Protein AF-A0A6B3NCD6-F1 (afdb_monomer)

Solvent-accessible surface area (backbone atoms only — not comparable to full-atom values): 6476 Å² total; per-residue (Å²): 128,73,39,56,88,77,43,52,44,38,68,36,36,31,31,51,42,37,73,74,100,46,76,76,64,24,34,40,29,39,33,26,70,37,94,55,75,44,77,30,60,58,12,30,46,28,36,98,89,36,64,28,77,39,68,60,69,31,48,55,69,31,70,48,78,45,64,73,45,75,73,31,71,66,52,48,78,26,50,52,47,34,34,27,42,62,89,69,47,45,32,32,74,50,74,49,69,59,52,57,80,95,48,49,71,46,62,50,75,54,72,82,71,88,125

Structure (mmCIF, N/CA/C/O backbone):
data_AF-A0A6B3NCD6-F1
#
_entry.id   AF-A0A6B3NCD6-F1
#
loop_
_atom_site.group_PDB
_atom_site.id
_atom_site.type_symbol
_atom_site.label_atom_id
_atom_site.label_alt_id
_atom_site.label_comp_id
_atom_site.label_asym_id
_atom_site.label_entity_id
_atom_site.label_seq_id
_atom_site.pdbx_PDB_ins_code
_atom_site.Cartn_x
_atom_site.Cartn_y
_atom_site.Cartn_z
_atom_site.occupancy
_atom_site.B_iso_or_equiv
_atom_site.auth_seq_id
_atom_site.auth_comp_id
_atom_site.auth_asym_id
_atom_site.auth_atom_id
_atom_site.pdbx_PDB_model_num
ATOM 1 N N . THR A 1 1 ? 0.817 -7.781 16.521 1.00 50.66 1 THR A N 1
ATOM 2 C CA . THR A 1 1 ? -0.349 -8.513 15.993 1.00 50.66 1 THR A CA 1
ATOM 3 C C . THR A 1 1 ? -0.796 -7.808 14.731 1.00 50.66 1 THR A C 1
ATOM 5 O O . THR A 1 1 ? -0.813 -6.585 14.750 1.00 50.66 1 THR A O 1
ATOM 8 N N . ILE A 1 2 ? -0.983 -8.518 13.618 1.00 54.31 2 ILE A N 1
ATOM 9 C CA . ILE A 1 2 ? -1.546 -7.942 12.382 1.00 54.31 2 ILE A CA 1
ATOM 10 C C . ILE A 1 2 ? -3.067 -8.122 12.491 1.00 54.31 2 ILE A C 1
ATOM 12 O O . ILE A 1 2 ? -3.497 -9.157 12.998 1.00 54.31 2 ILE A O 1
ATOM 16 N N . ARG A 1 3 ? -3.856 -7.093 12.154 1.00 61.47 3 ARG A N 1
ATOM 17 C CA . ARG A 1 3 ? -5.333 -7.118 12.235 1.00 61.47 3 ARG A CA 1
ATOM 18 C C . ARG A 1 3 ? -5.993 -7.522 10.908 1.00 61.47 3 ARG A C 1
ATOM 20 O O . ARG A 1 3 ? -7.170 -7.261 10.691 1.00 61.47 3 ARG A O 1
ATOM 27 N N . ASP A 1 4 ? -5.252 -8.187 10.031 1.00 56.44 4 ASP A N 1
ATOM 28 C CA . ASP A 1 4 ? -5.698 -8.685 8.725 1.00 56.44 4 ASP A CA 1
ATOM 29 C C . ASP A 1 4 ? -6.848 -9.708 8.814 1.00 56.44 4 ASP A C 1
ATOM 31 O O . ASP A 1 4 ? -7.518 -9.963 7.815 1.00 56.44 4 ASP A O 1
ATOM 35 N N . LEU A 1 5 ? -7.118 -10.250 10.009 1.00 55.38 5 LEU A N 1
ATOM 36 C CA . LEU A 1 5 ? -8.288 -11.087 10.306 1.00 55.38 5 LEU A CA 1
ATOM 37 C C . LEU A 1 5 ? -9.534 -10.302 10.761 1.00 55.38 5 LEU A C 1
ATOM 39 O O . LEU A 1 5 ? -10.616 -10.879 10.812 1.00 55.38 5 LEU A O 1
ATOM 43 N N . GLU A 1 6 ? -9.405 -9.017 11.105 1.00 65.12 6 GLU A N 1
ATOM 44 C CA . GLU A 1 6 ? -10.495 -8.198 11.665 1.00 65.12 6 GLU A CA 1
ATOM 45 C C . GLU A 1 6 ? -10.961 -7.088 10.714 1.00 65.12 6 GLU A C 1
ATOM 47 O O . GLU A 1 6 ? -12.137 -6.736 10.722 1.00 65.12 6 GLU A O 1
ATOM 52 N N . VAL A 1 7 ? -10.067 -6.550 9.877 1.00 75.00 7 VAL A N 1
ATOM 53 C CA . VAL A 1 7 ? -10.385 -5.466 8.935 1.00 75.00 7 VAL A CA 1
ATOM 54 C C . VAL A 1 7 ? -10.014 -5.912 7.522 1.00 75.00 7 VAL A C 1
ATOM 56 O O . VAL A 1 7 ? -8.828 -5.911 7.186 1.00 75.00 7 VAL A O 1
ATOM 59 N N . PRO A 1 8 ? -10.985 -6.288 6.668 1.00 86.56 8 PRO A N 1
ATOM 60 C CA . PRO A 1 8 ? -10.705 -6.793 5.328 1.00 86.56 8 PRO A CA 1
ATOM 61 C C . PRO A 1 8 ? -10.450 -5.640 4.339 1.00 86.56 8 PRO A C 1
ATOM 63 O O . PRO A 1 8 ? -11.102 -5.518 3.303 1.00 86.56 8 PRO A O 1
ATOM 66 N N . VAL A 1 9 ? -9.494 -4.776 4.684 1.00 92.19 9 VAL A N 1
ATOM 67 C CA . VAL A 1 9 ? -8.941 -3.721 3.832 1.00 92.19 9 VAL A CA 1
ATOM 68 C C . VAL A 1 9 ? -7.502 -4.093 3.507 1.00 92.19 9 VAL A C 1
ATOM 70 O O . VAL A 1 9 ? -6.718 -4.399 4.403 1.00 92.19 9 VAL A O 1
ATOM 73 N N . PHE A 1 10 ? -7.144 -4.078 2.226 1.00 93.12 10 PHE A N 1
ATOM 74 C CA . PHE A 1 10 ? -5.898 -4.683 1.761 1.00 93.12 10 PHE A CA 1
ATO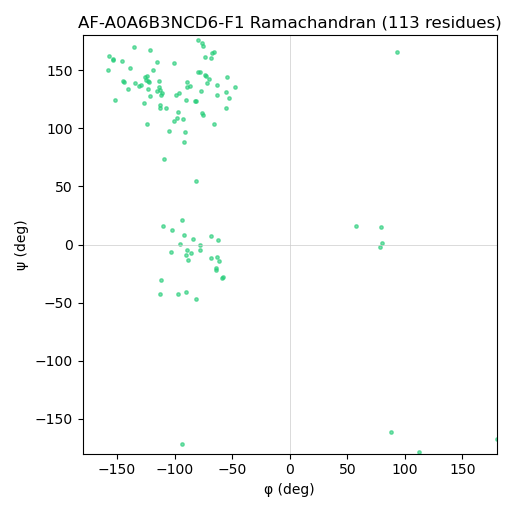M 75 C C . PHE A 1 10 ? -5.188 -3.832 0.721 1.00 93.12 10 PHE A C 1
ATOM 77 O O . PHE A 1 10 ? -5.821 -3.149 -0.080 1.00 93.12 10 PHE A O 1
ATOM 84 N N . ILE A 1 11 ? -3.868 -3.964 0.666 1.00 95.62 11 ILE A N 1
ATOM 85 C CA . ILE A 1 11 ? -3.067 -3.553 -0.481 1.00 95.62 11 ILE A CA 1
ATOM 86 C C . ILE A 1 11 ? -3.276 -4.607 -1.577 1.00 95.62 11 ILE A C 1
ATOM 88 O O . ILE A 1 11 ? -2.869 -5.761 -1.432 1.00 95.62 11 ILE A O 1
ATOM 92 N N . ALA A 1 12 ? -3.945 -4.224 -2.664 1.00 95.31 12 ALA A N 1
ATOM 93 C CA . ALA A 1 12 ? -4.358 -5.137 -3.731 1.00 95.31 12 ALA A CA 1
ATOM 94 C C . ALA A 1 12 ? -3.299 -5.280 -4.830 1.00 95.31 12 ALA A C 1
ATOM 96 O O . ALA A 1 12 ? -3.052 -6.378 -5.335 1.00 95.31 12 ALA A O 1
ATOM 97 N N . ALA A 1 13 ? -2.671 -4.165 -5.196 1.00 96.19 13 ALA A N 1
ATOM 98 C CA . ALA A 1 13 ? -1.667 -4.092 -6.247 1.00 96.19 13 ALA A CA 1
ATOM 99 C C . ALA A 1 13 ? -0.768 -2.868 -6.055 1.00 96.19 13 ALA A C 1
ATOM 101 O O . ALA A 1 13 ? -1.142 -1.925 -5.360 1.00 96.19 13 ALA A O 1
ATOM 102 N N . ALA A 1 14 ? 0.391 -2.861 -6.703 1.00 96.12 14 ALA A N 1
ATOM 103 C CA . ALA A 1 14 ? 1.212 -1.664 -6.835 1.00 96.12 14 ALA A CA 1
ATOM 104 C C . ALA A 1 14 ? 1.895 -1.630 -8.200 1.00 96.12 14 ALA A C 1
ATOM 106 O O . ALA A 1 14 ? 2.383 -2.659 -8.673 1.00 96.12 14 ALA A O 1
ATOM 107 N N . LEU A 1 15 ? 1.969 -0.453 -8.816 1.00 94.88 15 LEU A N 1
ATOM 108 C CA . LEU A 1 15 ? 2.882 -0.215 -9.924 1.00 94.88 15 LEU A CA 1
ATOM 109 C C . LEU A 1 15 ? 4.181 0.354 -9.360 1.00 94.88 15 LEU A C 1
ATOM 111 O O . LEU A 1 15 ? 4.211 1.484 -8.891 1.00 94.88 15 LEU A O 1
ATOM 115 N N . ILE A 1 16 ? 5.224 -0.474 -9.379 1.00 92.50 16 ILE A N 1
ATOM 116 C CA . ILE A 1 16 ? 6.525 -0.188 -8.756 1.00 92.50 16 ILE A CA 1
ATOM 117 C C . ILE A 1 16 ? 7.528 0.346 -9.781 1.00 92.50 16 ILE A C 1
ATOM 119 O O . ILE A 1 16 ? 8.261 1.273 -9.494 1.00 92.50 16 ILE A O 1
ATOM 123 N N . ASN A 1 17 ? 7.567 -0.246 -10.978 1.00 88.00 17 ASN A N 1
ATOM 124 C CA . ASN A 1 17 ? 8.508 0.134 -12.029 1.00 88.00 17 ASN A CA 1
ATOM 125 C C . ASN A 1 17 ? 7.751 0.839 -13.161 1.00 88.00 17 ASN A C 1
ATOM 127 O O . ASN A 1 17 ? 7.455 0.229 -14.190 1.00 88.00 17 ASN A O 1
ATOM 131 N N . ALA A 1 18 ? 7.335 2.084 -12.929 1.00 82.56 18 ALA A N 1
ATOM 132 C CA . ALA A 1 18 ? 6.697 2.903 -13.958 1.00 82.56 18 ALA A CA 1
ATOM 133 C C . ALA A 1 18 ? 7.732 3.384 -14.990 1.00 82.56 18 ALA A C 1
ATOM 135 O O . ALA A 1 18 ? 8.880 3.643 -14.638 1.00 82.56 18 ALA A O 1
ATOM 136 N N . SER A 1 19 ? 7.335 3.505 -16.260 1.00 75.69 19 SER A N 1
ATOM 137 C CA . SER A 1 19 ? 8.244 3.975 -17.310 1.00 75.69 19 SER A CA 1
ATOM 138 C C . SER A 1 19 ? 8.453 5.476 -17.316 1.00 75.69 19 SER A C 1
ATOM 140 O O . SER A 1 19 ? 7.504 6.232 -17.113 1.00 75.69 19 SER A O 1
ATOM 142 N N . GLY A 1 20 ? 9.648 5.887 -17.735 1.00 68.50 20 GLY A N 1
ATOM 143 C CA . GLY A 1 20 ? 10.051 7.285 -17.866 1.00 68.50 20 GLY A CA 1
ATOM 144 C C . GLY A 1 20 ? 11.130 7.666 -16.853 1.00 68.50 20 GLY A C 1
ATOM 145 O O . GLY A 1 20 ? 11.598 6.830 -16.086 1.00 68.50 20 GLY A O 1
ATOM 146 N N . ASP A 1 21 ? 11.538 8.935 -16.869 1.00 56.59 21 ASP A N 1
ATOM 147 C CA . ASP A 1 21 ? 12.584 9.462 -15.974 1.00 56.59 21 ASP A CA 1
ATOM 148 C C . ASP A 1 21 ? 12.086 9.730 -14.540 1.00 56.59 21 ASP A C 1
ATOM 150 O O . ASP A 1 21 ? 12.878 10.071 -13.661 1.00 56.59 21 ASP A O 1
ATOM 154 N N . GLU A 1 22 ? 10.790 9.562 -14.265 1.00 58.53 22 GLU A N 1
ATOM 155 C CA . GLU A 1 22 ? 10.190 9.938 -12.987 1.00 58.53 22 GLU A CA 1
ATOM 156 C C . GLU A 1 22 ? 9.360 8.809 -12.370 1.00 58.53 22 GLU A C 1
ATOM 158 O O . GLU A 1 22 ? 8.506 8.200 -13.010 1.00 58.53 22 GLU A O 1
ATOM 163 N N . ARG A 1 23 ? 9.525 8.633 -11.053 1.00 65.19 23 ARG A N 1
ATOM 164 C CA . ARG A 1 23 ? 8.667 7.812 -10.176 1.00 65.19 23 ARG A CA 1
ATOM 165 C C . ARG A 1 23 ? 7.210 8.308 -10.097 1.00 65.19 23 ARG A C 1
ATOM 167 O O . ARG A 1 23 ? 6.414 7.778 -9.331 1.00 65.19 23 ARG A O 1
ATOM 174 N N . SER A 1 24 ? 6.838 9.339 -10.862 1.00 71.12 24 SER A N 1
ATOM 175 C CA . SER A 1 24 ? 5.508 9.964 -10.863 1.00 71.12 24 SER A CA 1
ATOM 176 C C . SER A 1 24 ? 4.394 9.023 -11.332 1.00 71.12 24 SER A C 1
ATOM 178 O O . SER A 1 24 ? 3.230 9.255 -11.012 1.00 71.12 24 SER A O 1
ATOM 180 N N . GLY A 1 25 ? 4.741 7.949 -12.048 1.00 85.25 25 GLY A N 1
ATOM 181 C CA . GLY A 1 25 ? 3.799 6.904 -12.445 1.00 85.25 25 GLY A CA 1
ATOM 182 C C . GLY A 1 25 ? 3.585 5.793 -11.410 1.00 85.25 25 GLY A C 1
ATOM 183 O O . GLY A 1 25 ? 2.719 4.947 -11.631 1.00 85.25 25 GLY A O 1
ATOM 184 N N . GLU A 1 26 ? 4.351 5.749 -10.315 1.00 93.31 26 GLU A N 1
ATOM 185 C CA . GLU A 1 26 ? 4.185 4.727 -9.276 1.00 93.31 26 GLU A CA 1
ATOM 186 C C . GLU A 1 26 ? 2.884 4.939 -8.492 1.00 93.31 26 GLU A C 1
ATOM 188 O O . GLU A 1 26 ? 2.478 6.065 -8.198 1.00 93.31 26 GLU A O 1
ATOM 193 N N . TRP A 1 27 ? 2.222 3.840 -8.132 1.00 96.25 27 TRP A N 1
ATOM 194 C CA . TRP A 1 27 ? 0.988 3.887 -7.350 1.00 96.25 27 TRP A CA 1
ATOM 195 C C . TRP A 1 27 ? 0.769 2.617 -6.540 1.00 96.25 27 TRP A C 1
ATOM 197 O O . TRP A 1 27 ? 1.269 1.543 -6.877 1.00 96.25 27 TRP A O 1
ATOM 207 N N . VAL A 1 28 ? -0.054 2.728 -5.498 1.00 97.62 28 VAL A N 1
ATOM 208 C CA . VAL A 1 28 ? -0.523 1.597 -4.683 1.00 97.62 28 VAL A CA 1
ATOM 209 C C . VAL A 1 28 ? -2.047 1.563 -4.697 1.00 97.62 28 VAL A C 1
ATOM 211 O O . VAL A 1 28 ? -2.687 2.590 -4.519 1.00 97.62 28 VAL A O 1
ATOM 214 N N . SER A 1 29 ? -2.646 0.394 -4.914 1.00 97.62 29 SER A N 1
ATOM 215 C CA . SER A 1 29 ? -4.095 0.202 -4.824 1.00 97.62 29 SER A CA 1
ATOM 216 C C . SER A 1 29 ? -4.467 -0.392 -3.472 1.00 97.62 29 SER A C 1
ATOM 218 O O . SER A 1 29 ? -3.911 -1.414 -3.062 1.00 97.62 29 SER A O 1
ATOM 220 N N . ILE A 1 30 ? -5.427 0.243 -2.806 1.00 97.25 30 ILE A N 1
ATOM 221 C CA . ILE A 1 30 ? -6.036 -0.216 -1.558 1.00 97.25 30 ILE A CA 1
ATOM 222 C C . ILE A 1 30 ? -7.486 -0.581 -1.858 1.00 97.25 30 ILE A C 1
ATOM 224 O O . ILE A 1 30 ? -8.180 0.195 -2.507 1.00 97.25 30 ILE A O 1
ATOM 228 N N . ILE A 1 31 ? -7.948 -1.738 -1.392 1.00 96.00 31 ILE A N 1
ATOM 229 C CA . ILE A 1 31 ? -9.320 -2.215 -1.592 1.00 96.00 31 ILE A CA 1
ATOM 230 C C . ILE A 1 31 ? -10.003 -2.481 -0.256 1.00 96.00 31 ILE A C 1
ATOM 232 O O . ILE A 1 31 ? -9.389 -3.042 0.653 1.00 96.00 31 ILE A O 1
ATOM 236 N N . ASN A 1 32 ? -11.278 -2.114 -0.157 1.00 95.62 32 ASN A N 1
ATOM 237 C CA . ASN A 1 32 ? -12.153 -2.485 0.945 1.00 95.62 32 ASN A CA 1
ATOM 238 C C . ASN A 1 32 ? -13.013 -3.688 0.538 1.00 95.62 32 ASN A C 1
ATOM 240 O O . ASN A 1 32 ? -13.922 -3.561 -0.276 1.00 95.62 32 ASN A O 1
ATOM 244 N N . LEU A 1 33 ? -12.744 -4.857 1.115 1.00 92.81 33 LEU A N 1
ATOM 245 C CA . LEU A 1 33 ? -13.543 -6.074 0.930 1.00 92.81 33 LEU A CA 1
ATOM 246 C C . LEU A 1 33 ? -14.465 -6.362 2.125 1.00 92.81 33 LEU A C 1
ATOM 248 O O . LEU A 1 33 ? -15.014 -7.459 2.228 1.00 92.81 33 LEU A O 1
ATOM 252 N N . SER A 1 34 ? -14.638 -5.399 3.035 1.00 91.25 34 SER A N 1
ATOM 253 C CA . SER A 1 34 ? -15.661 -5.483 4.080 1.00 91.25 34 SER A CA 1
ATOM 254 C C . SER A 1 34 ? -17.047 -5.199 3.503 1.00 91.25 34 SER A C 1
ATOM 256 O O . SER A 1 34 ? -17.200 -4.760 2.362 1.00 91.25 34 SER A O 1
ATOM 258 N N . ASN A 1 35 ? -18.072 -5.428 4.319 1.00 93.25 35 ASN A N 1
ATOM 259 C CA . ASN A 1 35 ? -19.439 -4.981 4.072 1.00 93.25 35 ASN A CA 1
ATOM 260 C C . ASN A 1 35 ? -19.740 -3.607 4.702 1.00 93.25 35 ASN A C 1
ATOM 262 O O . ASN A 1 35 ? -20.896 -3.185 4.700 1.00 93.25 35 ASN A O 1
ATOM 266 N N . GLU A 1 36 ? -18.727 -2.913 5.226 1.00 94.75 36 GLU A N 1
ATOM 267 C CA . GLU A 1 36 ? -18.858 -1.611 5.874 1.00 94.75 36 GLU A CA 1
ATOM 268 C C . GLU A 1 36 ? -18.114 -0.523 5.097 1.00 94.75 36 GLU A C 1
ATOM 270 O O . GLU A 1 36 ? -17.190 -0.775 4.323 1.00 94.75 36 GLU A O 1
ATOM 275 N N . HIS A 1 37 ? -18.538 0.720 5.294 1.00 95.94 37 HIS A N 1
ATOM 276 C CA . HIS A 1 37 ? -17.812 1.874 4.786 1.00 95.94 37 HIS A CA 1
ATOM 277 C C . HIS A 1 37 ? -16.592 2.150 5.672 1.00 95.94 37 HIS A C 1
ATOM 279 O O . HIS A 1 37 ? -16.726 2.226 6.894 1.00 95.94 37 HIS A O 1
ATOM 285 N N . VAL A 1 38 ? -15.422 2.357 5.066 1.00 96.25 38 VAL A N 1
ATOM 286 C CA . VAL A 1 38 ? -14.166 2.607 5.784 1.00 96.25 38 VAL A CA 1
ATOM 287 C C . VAL A 1 38 ? -13.690 4.029 5.523 1.00 96.25 38 VAL A C 1
ATOM 289 O O . VAL A 1 38 ? -13.423 4.400 4.384 1.00 96.25 38 VAL A O 1
ATOM 292 N N . ASP A 1 39 ? -13.555 4.816 6.588 1.00 96.94 39 ASP A N 1
ATOM 293 C CA . ASP A 1 39 ? -12.872 6.111 6.554 1.00 96.94 39 ASP A CA 1
ATOM 294 C C . ASP A 1 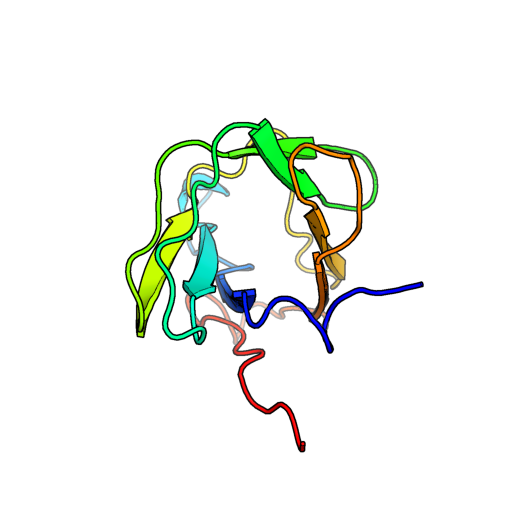39 ? -11.354 5.893 6.651 1.00 96.94 39 ASP A C 1
ATOM 296 O O . ASP A 1 39 ? -10.866 5.245 7.583 1.00 96.94 39 ASP A O 1
ATOM 300 N N . LEU A 1 40 ? -10.619 6.410 5.667 1.00 97.31 40 LEU A N 1
ATOM 301 C CA . LEU A 1 40 ? -9.163 6.326 5.580 1.00 97.31 40 LEU A CA 1
ATOM 302 C C . LEU A 1 40 ? -8.472 7.564 6.159 1.00 97.31 40 LEU A C 1
ATOM 304 O O . LEU A 1 40 ? -7.244 7.623 6.158 1.00 97.31 40 LEU A O 1
ATOM 308 N N . SER A 1 41 ? -9.220 8.540 6.674 1.00 97.50 41 SER A N 1
ATOM 309 C CA . SER A 1 41 ? -8.661 9.752 7.271 1.00 97.50 41 SER A CA 1
ATOM 310 C C . SER A 1 41 ? -7.670 9.414 8.387 1.00 97.50 41 SER A C 1
ATOM 312 O O . SER A 1 41 ? -8.006 8.794 9.398 1.00 97.50 41 SER A O 1
ATOM 314 N N . GLY A 1 42 ? -6.408 9.803 8.192 1.00 97.19 42 GLY A N 1
ATOM 315 C CA . GLY A 1 42 ? -5.328 9.538 9.145 1.00 97.19 42 GLY A CA 1
ATOM 316 C C . GLY A 1 42 ? -4.744 8.122 9.080 1.00 97.19 42 GLY A C 1
ATOM 317 O O . GLY A 1 42 ? -3.820 7.821 9.837 1.00 97.19 42 GLY A O 1
ATOM 318 N N . TRP A 1 43 ? -5.224 7.259 8.180 1.00 97.94 43 TRP A N 1
ATOM 319 C CA . TRP A 1 43 ? -4.516 6.027 7.825 1.00 97.94 43 TRP A CA 1
ATOM 320 C C . TRP A 1 43 ? -3.195 6.368 7.135 1.00 97.94 43 TRP A C 1
ATOM 322 O O . TRP A 1 43 ? -2.966 7.503 6.724 1.00 97.94 43 TRP A O 1
ATOM 332 N N . SER A 1 44 ? -2.293 5.397 7.007 1.00 98.38 44 SER A N 1
ATOM 333 C CA . SER A 1 44 ? -1.019 5.625 6.320 1.00 98.38 44 SER A CA 1
ATOM 334 C C . SER A 1 44 ? -0.515 4.422 5.538 1.00 98.38 44 SER A C 1
ATOM 336 O O . SER A 1 44 ? -0.586 3.283 6.006 1.00 98.38 44 SER A O 1
ATOM 338 N N . LEU A 1 45 ? 0.053 4.699 4.362 1.00 98.31 45 LEU A N 1
ATOM 339 C CA . LEU A 1 45 ? 0.965 3.793 3.671 1.00 98.31 45 LEU A CA 1
ATOM 340 C C . LEU A 1 45 ? 2.394 4.067 4.130 1.00 98.31 45 LEU A C 1
ATOM 342 O O . LEU A 1 45 ? 2.792 5.218 4.293 1.00 98.31 45 LEU A O 1
ATOM 346 N N . LYS A 1 46 ? 3.172 3.005 4.327 1.00 98.06 46 LYS A N 1
ATOM 347 C CA . LYS A 1 46 ? 4.569 3.096 4.753 1.00 98.06 46 LYS A CA 1
ATOM 348 C C . LYS A 1 46 ? 5.466 2.190 3.936 1.00 98.06 46 LYS A C 1
ATOM 350 O O . LYS A 1 46 ? 5.126 1.022 3.703 1.00 98.06 46 LYS A O 1
ATOM 355 N N . ASP A 1 47 ? 6.632 2.716 3.601 1.00 96.00 47 ASP A N 1
ATOM 356 C CA . ASP A 1 47 ? 7.808 1.918 3.280 1.00 96.00 47 ASP A CA 1
ATOM 357 C C . ASP A 1 47 ? 8.663 1.744 4.570 1.00 96.00 47 ASP A C 1
ATOM 359 O O . ASP A 1 47 ? 8.180 2.029 5.674 1.00 96.00 47 ASP A O 1
ATOM 363 N N . PRO A 1 48 ? 9.887 1.184 4.515 1.00 93.62 48 PRO A N 1
ATOM 364 C CA . PRO A 1 48 ? 10.733 1.045 5.702 1.00 93.62 48 PRO A CA 1
ATOM 365 C C . PRO A 1 48 ? 11.211 2.349 6.369 1.00 93.62 48 PRO A C 1
ATOM 367 O O . PRO A 1 48 ? 11.614 2.280 7.530 1.00 93.62 48 PRO A O 1
ATOM 370 N N . GLN A 1 49 ? 11.234 3.478 5.661 1.00 94.88 49 GLN A N 1
ATOM 371 C CA . GLN A 1 49 ? 11.802 4.758 6.106 1.00 94.88 49 GLN A CA 1
ATOM 372 C C . GLN A 1 49 ? 10.734 5.832 6.315 1.00 94.88 49 GLN A C 1
ATOM 374 O O . GLN A 1 49 ? 10.758 6.541 7.321 1.00 94.88 49 GLN A O 1
ATOM 379 N N . ASP A 1 50 ? 9.778 5.910 5.397 1.00 97.50 50 ASP A N 1
ATOM 380 C CA . ASP A 1 50 ? 8.856 7.021 5.248 1.00 97.50 50 ASP A CA 1
ATOM 381 C C . ASP A 1 50 ? 7.390 6.586 5.382 1.00 97.50 50 ASP A C 1
ATOM 383 O O . ASP A 1 50 ? 7.023 5.405 5.401 1.00 97.50 50 ASP A O 1
ATOM 387 N N . SER A 1 51 ? 6.519 7.584 5.522 1.00 97.50 51 SER A N 1
ATOM 388 C CA . SER A 1 51 ? 5.084 7.401 5.714 1.00 97.50 51 SER A CA 1
ATOM 389 C C . SER A 1 51 ? 4.305 8.444 4.927 1.00 97.50 51 SER A C 1
ATOM 391 O O . SER A 1 51 ? 4.581 9.636 5.029 1.00 97.50 51 SER A O 1
ATOM 393 N N . LEU A 1 52 ? 3.272 7.992 4.225 1.00 97.88 52 LEU A N 1
ATOM 394 C CA . LEU A 1 52 ? 2.298 8.817 3.525 1.00 97.88 52 LEU A CA 1
ATOM 395 C C . LEU A 1 52 ? 0.936 8.672 4.205 1.00 97.88 52 LEU A C 1
ATOM 397 O O . LEU A 1 52 ? 0.378 7.575 4.255 1.00 97.88 52 LEU A O 1
ATOM 401 N N . THR A 1 53 ? 0.410 9.773 4.739 1.00 98.25 53 THR A N 1
ATOM 402 C CA . THR A 1 53 ? -0.947 9.822 5.299 1.00 98.25 53 THR A CA 1
ATOM 403 C C . THR A 1 53 ? -1.980 9.771 4.178 1.00 98.25 53 THR A C 1
ATOM 405 O O . THR A 1 53 ? -1.806 10.398 3.137 1.00 98.25 53 THR A O 1
ATOM 408 N N . LEU A 1 54 ? -3.050 9.017 4.405 1.00 97.94 54 LEU A N 1
ATOM 409 C CA . LEU A 1 54 ? -4.180 8.869 3.503 1.00 97.94 54 LEU A CA 1
ATOM 410 C C . LEU A 1 54 ? -5.355 9.733 3.960 1.00 97.94 54 LEU A C 1
ATOM 412 O O . LEU A 1 54 ? -5.510 10.056 5.142 1.00 97.94 54 LEU A O 1
ATOM 416 N N . GLU A 1 55 ? -6.205 10.050 2.995 1.00 95.88 55 GLU A N 1
ATOM 417 C CA . GLU A 1 55 ? -7.482 10.726 3.185 1.00 95.88 55 GLU A CA 1
ATOM 418 C C . GLU A 1 55 ? -8.556 10.027 2.344 1.00 95.88 55 GLU A C 1
ATOM 420 O O . GLU A 1 55 ? -8.255 9.174 1.504 1.00 95.88 55 GLU A O 1
ATOM 425 N N . GLY A 1 56 ? -9.814 10.404 2.567 1.00 96.00 56 GLY A N 1
ATOM 426 C CA . GLY A 1 56 ? -10.957 9.858 1.846 1.00 96.00 56 GLY A CA 1
ATOM 427 C C . GLY A 1 56 ? -11.520 8.598 2.490 1.00 96.00 56 GLY A C 1
ATOM 428 O O . GLY A 1 56 ? -11.313 8.321 3.669 1.00 96.00 56 GLY A O 1
ATOM 429 N N . SER A 1 57 ? -12.282 7.845 1.710 1.00 96.38 57 SER A N 1
ATOM 430 C CA . SER A 1 57 ? -13.040 6.708 2.209 1.00 96.38 57 SER A CA 1
ATOM 431 C C . SER A 1 57 ? -13.294 5.674 1.124 1.00 96.38 57 SER A C 1
ATOM 433 O O . SER A 1 57 ? -13.240 5.992 -0.060 1.00 96.38 57 SER A O 1
ATOM 435 N N . LEU A 1 58 ? -13.598 4.448 1.544 1.00 97.56 58 LEU A N 1
ATOM 436 C CA . LEU A 1 58 ? -13.930 3.332 0.668 1.00 97.56 58 LEU A CA 1
ATOM 437 C C . LEU A 1 58 ? -15.268 2.711 1.063 1.00 97.56 58 LEU A C 1
ATOM 439 O O . LEU A 1 58 ? -15.423 2.191 2.173 1.00 97.56 58 LEU A O 1
ATOM 443 N N . ALA A 1 59 ? -16.215 2.685 0.133 1.00 98.00 59 ALA A N 1
ATOM 444 C CA . ALA A 1 59 ? -17.416 1.868 0.234 1.00 98.00 59 ALA A CA 1
ATOM 445 C C . ALA A 1 59 ? -17.087 0.358 0.139 1.00 98.00 59 ALA A C 1
ATOM 447 O O . ALA A 1 59 ? -15.992 -0.020 -0.293 1.00 98.00 59 ALA A O 1
ATOM 448 N N . PRO A 1 60 ? -18.022 -0.534 0.519 1.00 96.50 60 PRO A N 1
ATOM 449 C CA . PRO A 1 60 ? -17.871 -1.972 0.307 1.00 96.50 60 PRO A CA 1
ATOM 450 C C . PRO A 1 60 ? -17.547 -2.322 -1.152 1.00 96.50 60 PRO A C 1
ATOM 452 O O . PRO A 1 60 ? -18.277 -1.939 -2.067 1.00 96.50 60 PRO A O 1
ATOM 455 N N . GLY A 1 61 ? -16.464 -3.069 -1.369 1.00 95.06 61 GLY A N 1
ATOM 456 C CA . GLY A 1 61 ? -15.981 -3.480 -2.691 1.00 95.06 61 GLY A CA 1
ATOM 457 C C . GLY A 1 61 ? -15.219 -2.401 -3.468 1.00 95.06 61 GLY A C 1
ATOM 458 O O . GLY A 1 61 ? -14.740 -2.680 -4.568 1.00 95.06 61 GLY A O 1
ATOM 459 N N . GLU A 1 62 ? -15.096 -1.186 -2.932 1.00 97.62 62 GLU A N 1
ATOM 460 C CA . GLU A 1 62 ? -14.398 -0.084 -3.590 1.00 97.62 62 GLU A CA 1
ATOM 461 C C . GLU A 1 62 ? -12.877 -0.204 -3.438 1.00 97.62 62 GLU A C 1
ATOM 463 O O . GLU A 1 62 ? -12.363 -0.684 -2.421 1.00 97.62 62 GLU A O 1
ATOM 468 N N . ALA A 1 63 ? -12.151 0.272 -4.451 1.00 96.88 63 ALA A N 1
ATOM 469 C CA . ALA A 1 63 ? -10.704 0.409 -4.414 1.00 96.88 63 ALA A CA 1
ATOM 470 C C . ALA A 1 63 ? -10.277 1.847 -4.725 1.00 96.88 63 ALA A C 1
ATOM 472 O O . ALA A 1 63 ? -10.823 2.488 -5.620 1.00 96.88 63 ALA A O 1
ATOM 473 N N . MET A 1 64 ? -9.245 2.313 -4.027 1.00 97.12 64 MET A N 1
ATOM 474 C CA . MET A 1 64 ? -8.603 3.606 -4.240 1.00 97.12 64 MET A CA 1
ATOM 475 C C . MET A 1 64 ? -7.178 3.392 -4.738 1.00 97.12 64 MET A C 1
ATOM 477 O O . MET A 1 64 ? -6.430 2.567 -4.207 1.00 97.12 64 MET A O 1
ATOM 481 N N . GLN A 1 65 ? -6.797 4.156 -5.757 1.00 97.31 65 GLN A N 1
ATOM 482 C CA . GLN A 1 65 ? -5.414 4.288 -6.191 1.00 97.31 65 GLN A CA 1
ATOM 483 C C . GLN A 1 65 ? -4.769 5.448 -5.430 1.00 97.31 65 GLN A C 1
ATOM 485 O O . GLN A 1 65 ? -5.259 6.572 -5.477 1.00 97.31 65 GLN A O 1
ATOM 490 N N . VAL A 1 66 ? -3.664 5.172 -4.743 1.00 97.38 66 VAL A N 1
ATOM 491 C CA . VAL A 1 66 ? -2.853 6.173 -4.054 1.00 97.38 66 VAL A CA 1
ATOM 492 C C . VAL A 1 66 ? -1.690 6.561 -4.954 1.00 97.38 66 VAL A C 1
ATOM 494 O O . VAL A 1 66 ? -0.823 5.735 -5.247 1.00 97.38 66 VAL A O 1
ATOM 497 N N . ALA A 1 67 ? -1.709 7.815 -5.392 1.00 94.69 67 ALA A N 1
ATOM 498 C CA . ALA A 1 67 ? -0.637 8.507 -6.093 1.00 94.69 67 ALA A CA 1
ATOM 499 C C . ALA A 1 67 ? -0.827 10.031 -5.914 1.00 94.69 67 ALA A C 1
ATOM 501 O O . ALA A 1 67 ? -1.972 10.480 -5.818 1.00 94.69 67 ALA A O 1
ATOM 502 N N . PRO A 1 68 ? 0.246 10.842 -5.905 1.00 93.12 68 PRO A N 1
ATOM 503 C CA . PRO A 1 68 ? 1.647 10.426 -5.890 1.00 93.12 68 PRO A CA 1
ATOM 504 C C . PRO A 1 68 ? 2.029 9.762 -4.558 1.00 93.12 68 PRO A C 1
ATOM 506 O O . PRO A 1 68 ? 1.350 9.934 -3.550 1.00 93.12 68 PRO A O 1
ATOM 509 N N . LEU A 1 69 ? 3.120 8.996 -4.560 1.00 93.56 69 LEU A N 1
ATOM 510 C CA . LEU A 1 69 ? 3.562 8.237 -3.387 1.00 93.56 69 LEU A CA 1
ATOM 511 C C . LEU A 1 69 ? 4.524 9.001 -2.459 1.00 93.56 69 LEU A C 1
ATOM 513 O O . LEU A 1 69 ? 4.774 8.547 -1.352 1.00 93.56 69 LEU A O 1
ATOM 517 N N . SER A 1 70 ? 5.026 10.178 -2.842 1.00 91.50 70 SER A N 1
ATOM 518 C CA . SER A 1 70 ? 5.956 10.943 -1.995 1.00 91.50 70 SER A CA 1
ATOM 519 C C . SER A 1 70 ? 5.366 11.219 -0.597 1.00 91.50 70 SER A C 1
ATOM 521 O O . SER A 1 70 ? 4.229 11.688 -0.515 1.00 91.50 70 SER A O 1
ATOM 523 N N . PRO A 1 71 ? 6.102 10.959 0.503 1.00 94.56 71 PRO A N 1
ATOM 524 C CA . PRO A 1 71 ? 7.540 10.669 0.554 1.00 94.56 71 PRO A CA 1
ATOM 525 C C . PRO A 1 71 ? 7.941 9.190 0.429 1.00 94.56 71 PRO A C 1
ATOM 527 O O . PRO A 1 71 ? 9.135 8.929 0.381 1.00 94.56 71 PRO A O 1
ATOM 530 N N . ILE A 1 72 ? 7.008 8.234 0.369 1.00 95.00 72 ILE A N 1
ATOM 531 C CA . ILE A 1 72 ? 7.378 6.813 0.270 1.00 95.00 72 ILE A CA 1
ATOM 532 C C . ILE A 1 72 ? 7.921 6.466 -1.125 1.00 95.00 72 ILE A C 1
ATOM 534 O O . ILE A 1 72 ? 7.453 6.986 -2.141 1.00 95.00 72 ILE A O 1
ATOM 538 N N . GLU A 1 73 ? 8.895 5.558 -1.177 1.00 91.94 73 GLU A N 1
ATOM 539 C CA . GLU A 1 73 ? 9.568 5.122 -2.400 1.00 91.94 73 GLU A CA 1
ATOM 540 C C . GLU A 1 73 ? 9.423 3.611 -2.623 1.00 91.94 73 GLU A C 1
ATOM 542 O O . GLU A 1 73 ? 9.790 2.784 -1.778 1.00 91.94 73 GLU A O 1
ATOM 547 N N . LEU A 1 74 ? 8.962 3.213 -3.814 1.00 93.00 74 LEU A N 1
ATOM 548 C CA . LEU A 1 74 ? 8.925 1.804 -4.194 1.00 93.00 74 LEU A CA 1
ATOM 549 C C . LEU A 1 74 ? 10.231 1.414 -4.896 1.00 93.00 74 LEU A C 1
ATOM 551 O O . LEU A 1 74 ? 10.421 1.593 -6.091 1.00 93.00 74 LEU A O 1
ATOM 555 N N . SER A 1 75 ? 11.167 0.828 -4.148 1.00 91.69 75 SER A N 1
ATOM 556 C CA . SER A 1 75 ? 12.441 0.373 -4.721 1.00 91.69 75 SER A CA 1
ATOM 557 C C . SER A 1 75 ? 12.257 -0.725 -5.773 1.00 91.69 75 SER A C 1
ATOM 559 O O . SER A 1 75 ? 11.727 -1.793 -5.472 1.00 91.69 75 SER A O 1
ATOM 561 N N . ASN A 1 76 ? 12.841 -0.549 -6.960 1.00 90.62 76 ASN A N 1
ATOM 562 C CA . ASN A 1 76 ? 12.921 -1.598 -7.984 1.00 90.62 76 ASN A CA 1
ATOM 563 C C . ASN A 1 76 ? 13.731 -2.836 -7.553 1.00 90.62 76 ASN A C 1
ATOM 565 O O . ASN A 1 76 ? 13.672 -3.865 -8.220 1.00 90.62 76 ASN A O 1
ATOM 569 N N . GLN A 1 77 ? 14.462 -2.788 -6.433 1.00 92.56 77 GLN A N 1
ATOM 570 C CA . GLN A 1 77 ? 15.175 -3.946 -5.869 1.00 92.5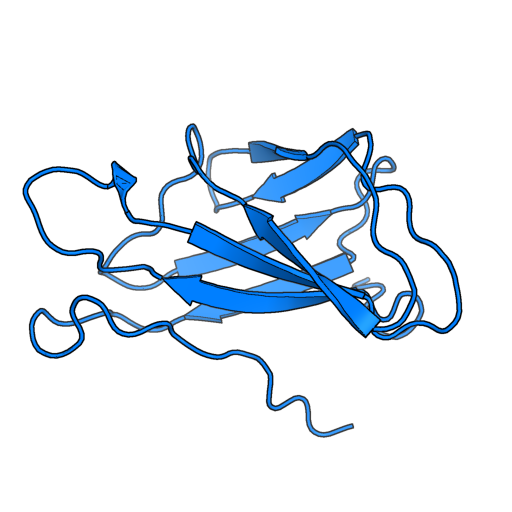6 77 GLN A CA 1
ATOM 571 C C . GLN A 1 77 ? 14.284 -4.840 -4.988 1.00 92.56 77 GLN A C 1
ATOM 573 O O . GLN A 1 77 ? 14.756 -5.814 -4.404 1.00 92.56 77 GLN A O 1
ATOM 578 N N . GLY A 1 78 ? 12.987 -4.535 -4.919 1.00 94.19 78 GLY A N 1
ATOM 579 C CA . GLY A 1 78 ? 12.040 -5.200 -4.037 1.00 94.19 78 GLY A CA 1
ATOM 580 C C . GLY A 1 78 ? 11.901 -4.464 -2.711 1.00 94.19 78 GLY A C 1
ATOM 581 O O . GLY A 1 78 ? 12.698 -3.592 -2.359 1.00 94.19 78 GLY A O 1
ATOM 582 N N . GLY A 1 79 ? 10.859 -4.812 -1.964 1.00 95.19 79 GLY A N 1
ATOM 583 C CA . GLY A 1 79 ? 10.529 -4.060 -0.766 1.00 95.19 79 GLY A CA 1
ATOM 584 C C . GLY A 1 79 ? 9.312 -4.574 -0.020 1.00 95.19 79 GLY A C 1
ATOM 585 O O . GLY A 1 79 ? 8.822 -5.690 -0.213 1.00 95.19 79 GLY A O 1
ATOM 586 N N . THR A 1 80 ? 8.860 -3.746 0.912 1.00 96.31 80 THR A N 1
ATOM 587 C CA . THR A 1 80 ? 7.663 -3.969 1.716 1.00 96.31 80 THR A CA 1
ATOM 588 C C . THR A 1 80 ? 6.821 -2.708 1.666 1.00 96.31 80 THR A C 1
ATOM 590 O O . THR A 1 80 ? 7.357 -1.626 1.869 1.00 96.31 80 THR A O 1
ATOM 593 N N . ILE A 1 81 ? 5.514 -2.878 1.493 1.00 97.00 81 ILE A N 1
ATOM 594 C CA . ILE A 1 81 ? 4.524 -1.816 1.673 1.00 97.00 81 ILE A CA 1
ATOM 595 C C . ILE A 1 81 ? 3.641 -2.236 2.842 1.00 97.00 81 ILE A C 1
ATOM 597 O O . ILE A 1 81 ? 3.216 -3.393 2.922 1.00 97.00 81 ILE A O 1
ATOM 601 N N . SER A 1 82 ? 3.408 -1.327 3.780 1.00 96.75 82 SER A N 1
ATOM 602 C CA . SER A 1 82 ? 2.553 -1.573 4.941 1.00 96.75 82 SER A CA 1
ATOM 603 C C . SER A 1 82 ? 1.436 -0.540 5.006 1.00 96.75 82 SER A C 1
ATOM 605 O O . SER A 1 82 ? 1.677 0.635 4.750 1.00 96.75 82 SER A O 1
ATOM 607 N N . LEU A 1 83 ? 0.238 -0.978 5.384 1.00 97.00 83 LEU A N 1
ATOM 608 C CA . LEU A 1 83 ? -0.932 -0.133 5.601 1.00 97.00 83 LEU A CA 1
ATOM 609 C C . LEU A 1 83 ? -1.258 -0.102 7.094 1.00 97.00 83 LEU A C 1
ATOM 611 O O . LEU A 1 83 ? -1.356 -1.152 7.737 1.00 97.00 83 LEU A O 1
ATOM 615 N N . TYR A 1 84 ? -1.437 1.096 7.635 1.00 96.88 84 TYR A N 1
ATOM 616 C CA . TYR A 1 84 ? -1.777 1.334 9.033 1.00 96.88 84 TYR A CA 1
ATOM 617 C C . TYR A 1 84 ? -3.054 2.164 9.144 1.00 96.88 84 TYR A C 1
ATOM 619 O O . TYR A 1 84 ? -3.268 3.064 8.335 1.00 96.88 84 TYR A O 1
ATOM 627 N N . ASN A 1 85 ? -3.874 1.894 10.159 1.00 95.62 85 ASN A N 1
ATOM 628 C CA . ASN A 1 85 ? -5.021 2.742 10.484 1.00 95.62 85 ASN A CA 1
ATOM 629 C C . ASN A 1 85 ? -4.599 3.995 11.276 1.00 95.62 85 ASN A C 1
ATOM 631 O O . ASN A 1 85 ? -3.439 4.139 11.672 1.00 95.62 85 ASN A O 1
ATOM 635 N N . GLN A 1 86 ? -5.560 4.880 11.551 1.00 95.75 86 GLN A N 1
ATOM 636 C CA . GLN A 1 86 ? -5.346 6.108 12.329 1.00 95.75 86 GLN A CA 1
ATOM 637 C C . GLN A 1 86 ? -4.804 5.858 13.749 1.00 95.75 86 GLN A C 1
ATOM 639 O O . GLN A 1 86 ? -4.078 6.689 14.292 1.00 95.75 86 GLN A O 1
ATOM 644 N N . ALA A 1 87 ? -5.111 4.706 14.351 1.00 94.94 87 ALA A N 1
ATOM 645 C CA . ALA A 1 87 ? -4.599 4.321 15.666 1.00 94.94 87 ALA A CA 1
ATOM 646 C C . ALA A 1 87 ? -3.143 3.806 15.625 1.00 94.94 87 ALA A C 1
ATOM 648 O O . ALA A 1 87 ? -2.578 3.463 16.664 1.00 94.94 87 ALA A O 1
ATOM 649 N N . GLY A 1 88 ? -2.518 3.747 14.443 1.00 94.44 88 GLY A N 1
ATOM 650 C CA . GLY A 1 88 ? -1.160 3.237 14.258 1.00 94.44 88 GLY A CA 1
ATOM 651 C C . GLY A 1 88 ? -1.075 1.709 14.243 1.00 94.44 88 GLY A C 1
ATOM 652 O O . GLY A 1 88 ? 0.015 1.144 14.358 1.00 94.44 88 GLY A O 1
ATOM 653 N N . GLU A 1 89 ? -2.202 1.020 14.087 1.00 93.69 89 GLU A N 1
ATOM 654 C CA . GLU A 1 89 ? -2.258 -0.435 14.010 1.00 93.69 89 GLU A CA 1
ATOM 655 C C . GLU A 1 89 ? -2.048 -0.893 12.573 1.00 93.69 89 GLU A C 1
ATOM 657 O O . GLU A 1 89 ? -2.608 -0.324 11.637 1.00 93.69 89 GLU A O 1
ATOM 662 N N . ARG A 1 90 ? -1.240 -1.940 12.382 1.00 93.62 90 ARG A N 1
ATOM 663 C CA . ARG A 1 90 ? -0.982 -2.474 11.044 1.00 93.62 90 ARG A CA 1
ATOM 664 C C . ARG A 1 90 ? -2.173 -3.296 10.566 1.00 93.62 90 ARG A C 1
ATOM 666 O O . ARG A 1 90 ? -2.426 -4.377 11.105 1.00 93.62 90 ARG A O 1
ATOM 673 N N . ILE A 1 91 ? -2.833 -2.789 9.532 1.00 93.88 91 ILE A N 1
ATOM 674 C CA . ILE A 1 91 ? -3.948 -3.441 8.848 1.00 93.88 91 ILE A CA 1
ATOM 675 C C . ILE A 1 91 ? -3.419 -4.461 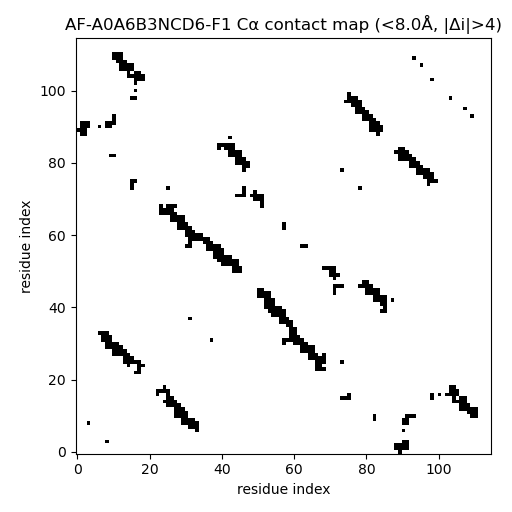7.855 1.00 93.88 91 ILE A C 1
ATOM 677 O O . ILE A 1 91 ? -3.844 -5.610 7.867 1.00 93.88 91 ILE A O 1
ATOM 681 N N . ASP A 1 92 ? -2.430 -4.068 7.054 1.00 93.88 92 ASP A N 1
ATOM 682 C CA . ASP A 1 92 ? -1.907 -4.937 6.014 1.00 93.88 92 ASP A CA 1
ATOM 683 C C . ASP A 1 92 ? -0.407 -4.760 5.790 1.00 93.88 92 ASP A C 1
ATOM 685 O O . ASP A 1 92 ? 0.196 -3.739 6.135 1.00 93.88 92 ASP A O 1
ATOM 689 N N . ARG A 1 93 ? 0.213 -5.791 5.221 1.00 93.94 93 ARG A N 1
ATOM 690 C CA . ARG A 1 93 ? 1.610 -5.766 4.811 1.00 93.94 93 ARG A CA 1
ATOM 691 C C . ARG A 1 93 ? 1.835 -6.710 3.647 1.00 93.94 93 ARG A C 1
ATOM 693 O O . ARG A 1 93 ? 1.676 -7.920 3.783 1.00 93.94 93 ARG A O 1
ATOM 700 N N . VAL A 1 94 ? 2.371 -6.168 2.566 1.00 93.94 94 VAL A N 1
ATOM 701 C CA . VAL A 1 94 ? 2.763 -6.940 1.391 1.00 93.94 94 VAL A CA 1
ATOM 702 C C . VAL A 1 94 ? 4.259 -6.815 1.140 1.00 93.94 94 VAL A C 1
ATOM 704 O O . VAL A 1 94 ? 4.895 -5.812 1.475 1.00 93.94 94 VAL A O 1
ATOM 707 N N . LYS A 1 95 ? 4.841 -7.867 0.567 1.00 94.62 95 LYS A N 1
ATOM 708 C CA . LYS A 1 95 ? 6.210 -7.864 0.051 1.00 94.62 95 LYS A CA 1
ATOM 709 C C . LYS A 1 95 ? 6.152 -8.027 -1.454 1.00 94.62 95 LYS A C 1
ATOM 711 O O . LYS A 1 95 ? 5.366 -8.834 -1.943 1.00 94.62 95 LYS A O 1
ATOM 716 N N . TYR A 1 96 ? 7.013 -7.312 -2.160 1.00 93.31 96 TYR A N 1
ATOM 717 C CA . TYR A 1 96 ? 7.167 -7.451 -3.601 1.00 93.31 96 TYR A CA 1
ATOM 718 C C . TYR A 1 96 ? 8.637 -7.734 -3.941 1.00 93.31 96 TYR A C 1
ATOM 720 O O . TYR A 1 96 ? 9.538 -7.251 -3.244 1.00 93.31 96 TYR A O 1
ATOM 728 N N . PRO A 1 97 ? 8.896 -8.561 -4.967 1.00 93.50 97 PRO A N 1
ATOM 729 C CA . PRO A 1 97 ? 10.245 -8.897 -5.387 1.00 93.50 97 PRO A CA 1
ATOM 730 C C . PRO A 1 97 ? 10.871 -7.745 -6.176 1.00 93.50 97 PRO A C 1
ATOM 732 O O . PRO A 1 97 ? 10.197 -6.780 -6.544 1.00 93.50 97 PRO A O 1
ATOM 735 N N . GLN A 1 98 ? 12.156 -7.892 -6.488 1.00 92.94 98 GLN A N 1
ATOM 736 C CA . GLN A 1 98 ? 12.828 -7.064 -7.482 1.00 92.94 98 GLN A CA 1
ATOM 737 C C . GLN A 1 98 ? 11.995 -6.972 -8.772 1.00 92.94 98 GLN A C 1
ATOM 739 O O 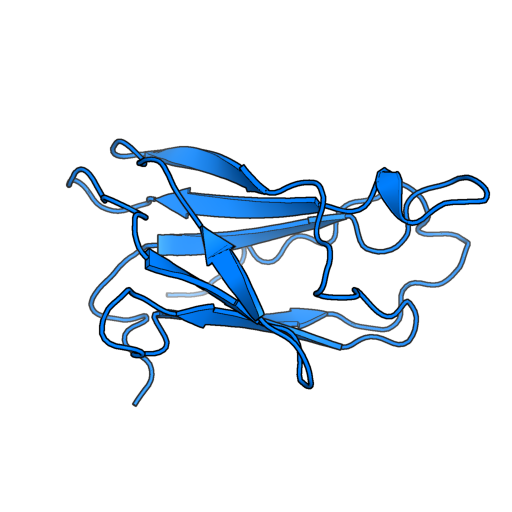. GLN A 1 98 ? 11.474 -7.978 -9.256 1.00 92.94 98 GLN A O 1
ATOM 744 N N . GLN A 1 99 ? 11.888 -5.761 -9.312 1.00 89.94 99 GLN A N 1
ATOM 745 C CA . GLN A 1 99 ? 11.201 -5.448 -10.560 1.00 89.94 99 GLN A CA 1
ATOM 746 C C . GLN A 1 99 ? 12.257 -5.188 -11.640 1.00 89.94 99 GLN A C 1
ATOM 748 O O . GLN A 1 99 ? 12.846 -4.105 -11.682 1.00 89.94 99 GLN A O 1
A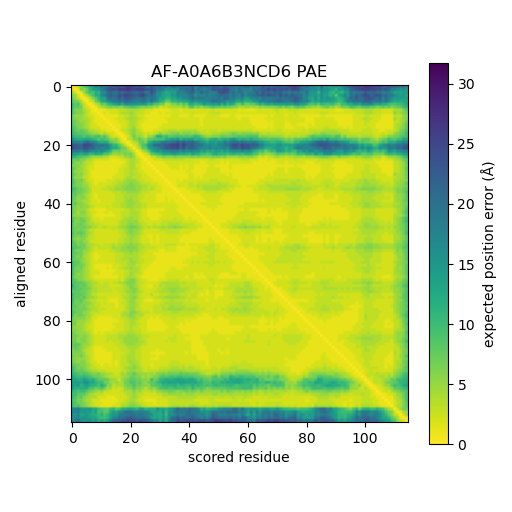TOM 753 N N . PRO A 1 100 ? 12.578 -6.187 -12.478 1.00 83.31 100 PRO A N 1
ATOM 754 C CA . PRO A 1 100 ? 13.543 -6.001 -13.547 1.00 83.31 100 PRO A CA 1
ATOM 755 C C . PRO A 1 100 ? 12.921 -5.162 -14.679 1.00 83.31 100 PRO A C 1
ATOM 757 O O . PRO A 1 100 ? 11.697 -5.016 -14.767 1.00 83.31 100 PRO A O 1
ATOM 760 N N . LYS A 1 101 ? 13.762 -4.585 -15.547 1.00 78.75 101 LYS A N 1
ATOM 761 C CA . LYS A 1 101 ? 13.324 -3.633 -16.588 1.00 78.75 101 LYS A CA 1
ATOM 762 C C . LYS A 1 101 ? 12.280 -4.224 -17.541 1.00 78.75 101 LYS A C 1
ATOM 764 O O . LYS A 1 101 ? 11.424 -3.511 -18.038 1.00 78.75 101 LYS A O 1
ATOM 769 N N . GLU A 1 102 ? 12.290 -5.535 -17.746 1.00 79.38 102 GLU A N 1
ATOM 770 C CA . GLU A 1 102 ? 11.346 -6.267 -18.599 1.00 79.38 102 GLU A CA 1
ATOM 7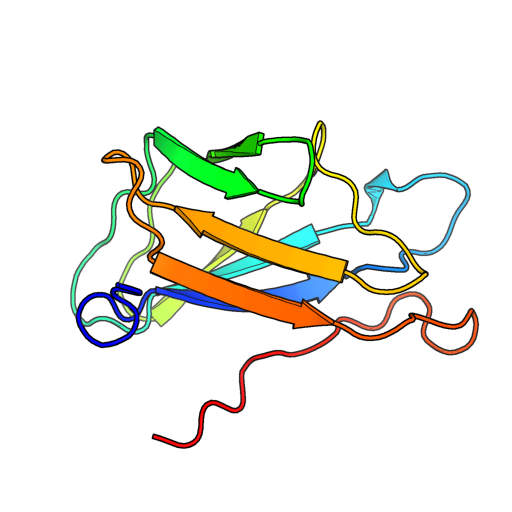71 C C . GLU A 1 102 ? 9.899 -6.293 -18.042 1.00 79.38 102 GLU A C 1
ATOM 773 O O . GLU A 1 102 ? 8.954 -6.693 -18.738 1.00 79.38 102 GLU A O 1
ATOM 778 N N . VAL A 1 103 ? 9.714 -5.878 -16.782 1.00 77.19 103 VAL A N 1
ATOM 779 C CA . VAL A 1 103 ? 8.426 -5.823 -16.060 1.00 77.19 103 VAL A CA 1
ATOM 780 C C . VAL A 1 103 ? 7.965 -4.370 -15.837 1.00 77.19 103 VAL A C 1
ATOM 782 O O . VAL A 1 103 ? 7.061 -4.102 -15.055 1.00 77.19 103 VAL A O 1
ATOM 785 N N . GLU A 1 104 ? 8.553 -3.412 -16.552 1.00 82.38 104 GLU A N 1
ATOM 786 C CA . GLU A 1 104 ? 8.112 -2.014 -16.561 1.00 82.38 104 GLU A CA 1
ATOM 787 C C . GLU A 1 104 ? 6.619 -1.871 -16.927 1.00 82.38 104 GLU A C 1
ATOM 789 O O . GLU A 1 104 ? 6.083 -2.632 -17.741 1.00 82.38 104 GLU A O 1
ATOM 794 N N . ASN A 1 105 ? 5.935 -0.905 -16.302 1.00 86.31 105 ASN A N 1
ATOM 795 C CA . ASN A 1 105 ? 4.503 -0.613 -16.464 1.00 86.31 105 ASN A CA 1
ATOM 796 C C . ASN A 1 105 ? 3.546 -1.776 -16.162 1.00 86.31 105 ASN A C 1
ATOM 798 O O . ASN A 1 105 ? 2.368 -1.724 -16.525 1.00 86.31 105 ASN A O 1
ATOM 802 N N . LYS A 1 106 ? 4.017 -2.826 -15.486 1.00 89.19 106 LYS A N 1
ATOM 803 C CA . LYS A 1 106 ? 3.178 -3.947 -15.058 1.00 89.19 106 LYS A CA 1
ATOM 804 C C . LYS A 1 106 ? 2.974 -3.880 -13.547 1.00 89.19 106 LYS A C 1
ATOM 806 O O . LYS A 1 106 ? 3.947 -3.988 -12.801 1.00 89.19 106 LYS A O 1
ATOM 811 N N . PRO A 1 107 ? 1.727 -3.722 -13.074 1.00 92.06 107 PRO A N 1
ATOM 812 C CA . PRO A 1 107 ? 1.444 -3.774 -11.651 1.00 92.06 107 PRO A CA 1
ATOM 813 C C . PRO A 1 107 ? 1.763 -5.154 -11.078 1.00 92.06 107 PRO A C 1
ATOM 815 O O . PRO A 1 107 ? 1.406 -6.184 -11.655 1.00 92.06 107 PRO A O 1
ATOM 818 N N . PHE A 1 108 ? 2.387 -5.171 -9.907 1.00 92.81 108 PHE A N 1
ATOM 819 C CA . PHE A 1 108 ? 2.522 -6.371 -9.104 1.00 92.81 108 PHE A CA 1
ATOM 820 C C . PHE A 1 108 ? 1.232 -6.573 -8.304 1.00 92.81 108 PHE A C 1
ATOM 822 O O . PHE A 1 108 ? 0.803 -5.681 -7.572 1.00 92.81 108 PHE A O 1
ATOM 829 N N . ILE A 1 109 ? 0.596 -7.734 -8.464 1.00 93.12 109 ILE A N 1
ATOM 830 C CA . ILE A 1 109 ? -0.684 -8.056 -7.824 1.00 93.12 109 ILE A CA 1
ATOM 831 C C . ILE A 1 109 ? -0.436 -8.848 -6.540 1.00 93.12 109 ILE A C 1
ATOM 833 O O . ILE A 1 109 ? 0.263 -9.860 -6.550 1.00 93.12 109 ILE A O 1
ATOM 837 N N . PHE A 1 110 ? -1.059 -8.418 -5.445 1.00 90.38 110 PHE A N 1
ATOM 838 C CA . PHE A 1 110 ? -0.993 -9.074 -4.134 1.00 90.38 110 PHE A CA 1
ATOM 839 C C . PHE A 1 110 ? -2.257 -9.883 -3.801 1.00 90.38 110 PHE A C 1
ATOM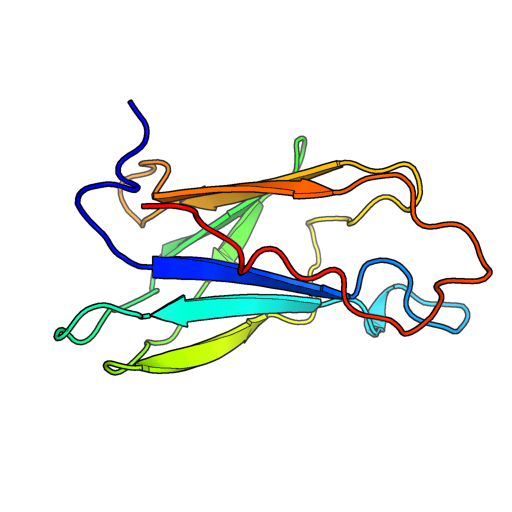 841 O O . PHE A 1 110 ? -2.298 -10.579 -2.791 1.00 90.38 110 PHE A O 1
ATOM 848 N N . ALA A 1 111 ? -3.293 -9.798 -4.642 1.00 65.88 111 ALA A N 1
ATOM 849 C CA . ALA A 1 111 ? -4.661 -10.244 -4.367 1.00 65.88 111 ALA A CA 1
ATOM 850 C C . ALA A 1 111 ? -4.888 -11.770 -4.239 1.00 65.88 111 ALA A C 1
ATOM 852 O O . ALA A 1 111 ? -6.032 -12.195 -4.101 1.00 65.88 111 ALA A O 1
ATOM 853 N N . ILE A 1 112 ? -3.846 -12.609 -4.235 1.00 59.12 112 ILE A N 1
ATOM 854 C CA . ILE A 1 112 ? -3.999 -14.032 -3.896 1.00 59.12 112 ILE A CA 1
ATOM 855 C C . ILE A 1 112 ? -3.752 -14.196 -2.396 1.00 59.12 112 ILE A C 1
ATOM 857 O O . ILE A 1 112 ? -2.632 -14.458 -1.958 1.00 59.12 112 ILE A O 1
ATOM 861 N N . ARG A 1 113 ? -4.812 -14.041 -1.600 1.00 59.44 113 ARG A N 1
ATOM 862 C CA . ARG A 1 113 ? -4.828 -14.494 -0.206 1.00 59.44 113 ARG A CA 1
ATOM 863 C C . ARG A 1 113 ? -5.576 -15.814 -0.166 1.00 59.44 113 ARG A C 1
ATOM 865 O O . ARG A 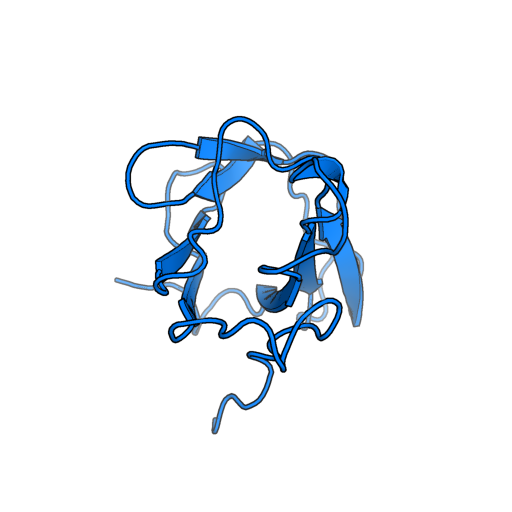1 113 ? -6.792 -15.832 -0.322 1.00 59.44 113 ARG A O 1
ATOM 872 N N . ASN A 1 114 ? -4.844 -16.911 0.003 1.00 44.94 114 ASN A N 1
ATOM 873 C CA . ASN A 1 114 ? -5.466 -18.168 0.402 1.00 44.94 114 ASN A CA 1
ATOM 874 C C . ASN A 1 114 ? -6.006 -17.939 1.816 1.00 44.94 114 ASN A C 1
ATOM 876 O O . ASN A 1 114 ? -5.212 -17.831 2.752 1.00 44.94 114 ASN A O 1
ATOM 880 N N . GLN A 1 115 ? -7.320 -17.760 1.936 1.00 48.03 115 GLN A N 1
ATOM 881 C CA . GLN A 1 115 ? -8.004 -17.934 3.214 1.00 48.03 115 GLN A CA 1
ATOM 882 C C . GLN A 1 115 ? -8.036 -19.420 3.568 1.00 48.03 115 GLN A C 1
ATOM 884 O O . GLN A 1 115 ? -8.197 -20.240 2.632 1.00 48.03 115 GLN A O 1
#

Sequence (115 aa):
TIRDLEVPVFIAAALINASGDERSGEWVSIINLSNEHVDLSGWSLKDPQDSLTLEGSLAPGEAMQVAPLSPIELSNQGGTISLYNQAGERIDRVKYPQQPKEVENKPFIFAIRNQ

Secondary structure (DSSP, 8-state):
---TTT--EEEEEEE-S-SSS-GGG-EEEEEE-SSS-EE-TT-EEE-SS-EEE--SEE-TT-EEEE---TT----TT-EEEEEE-TTS-EEEEEEE----GGGTT-PEE------

Nearest PDB structures (foldseek):
  3jt0-assembly1_A  TM=6.190E-01  e=3.148E-05  Homo sapiens
  3jt0-assembly2_B  TM=6.032E-01  e=5.951E-04  Homo sapiens
  3umn-assembly3_C  TM=5.921E-01  e=8.410E-04  Homo sapiens
  7mjr-assembly1_A  TM=5.050E-01  e=5.049E-01  Bacillus thuringiensis
  6h6e-assembly1_E  TM=4.561E-01  e=1.599E+00  Photorhabdus luminescens

Foldseek 3Di:
DACLVPFVKEFFKWQAFADDPDLQPTKIKIWGQDQAKAFQQQKWKDWPPDIDRDGDIYHHGDMDIDPDPPPHHRDLQWGKIWIAGNVRHTHYMDTDHRHDPVCYPPMDGPNDDDD

Radius of gyration: 13.66 Å; Cα contacts (8 Å, |Δi|>4): 270; chains: 1; bounding box: 35×29×35 Å

pLDDT: mean 88.63, std 13.15, range [44.94, 98.38]

Mean predicted aligned error: 5.0 Å

InterPro domains:
  IPR001322 Lamin tail domain [PF00932] (9-96)
  IPR001322 Lamin tail domain [PS51841] (1-98)
  IPR036415 Lamin tail domain superfamily [G3DSA:2.60.40.1260] (8-100)
  IPR036415 Lamin tail domain superfamily [SSF74853] (22-97)

Organism: NCBI:txid2607765